Protein AF-A0A6G2VYV0-F1 (afdb_monomer_lite)

pLDDT: mean 80.61, std 11.87, range [50.06, 95.12]

Structure (mmCIF, N/CA/C/O backbone):
data_AF-A0A6G2VYV0-F1
#
_entry.id   AF-A0A6G2VYV0-F1
#
loop_
_atom_site.group_PDB
_atom_site.id
_atom_site.type_symbol
_atom_site.label_atom_id
_atom_site.label_alt_id
_atom_site.label_comp_id
_atom_site.label_asym_id
_atom_site.label_entity_id
_atom_site.label_seq_id
_atom_site.pdbx_PDB_ins_code
_atom_site.Cartn_x
_atom_site.Cartn_y
_atom_site.Cartn_z
_atom_site.occupancy
_atom_site.B_iso_or_equiv
_atom_site.auth_seq_id
_atom_site.auth_comp_id
_atom_site.auth_asym_id
_atom_site.auth_atom_id
_atom_site.pdbx_PDB_model_num
ATOM 1 N N . LEU A 1 1 ? 19.515 2.442 -2.728 1.00 50.06 1 LEU A N 1
ATOM 2 C CA . LEU A 1 1 ? 19.427 1.610 -1.506 1.00 50.06 1 LEU A CA 1
ATOM 3 C C . LEU A 1 1 ? 19.161 2.472 -0.271 1.00 50.06 1 LEU A C 1
ATOM 5 O O . LEU A 1 1 ? 17.992 2.624 0.031 1.00 50.06 1 LEU A O 1
ATOM 9 N N . ARG A 1 2 ? 20.131 3.206 0.302 1.00 51.06 2 ARG A N 1
ATOM 10 C CA . ARG A 1 2 ? 19.941 4.071 1.505 1.00 51.06 2 ARG A CA 1
ATOM 11 C C . ARG A 1 2 ? 18.862 5.174 1.474 1.00 51.06 2 ARG A C 1
ATOM 13 O O . ARG A 1 2 ? 18.655 5.836 2.489 1.00 51.06 2 ARG A O 1
ATOM 20 N N . ARG A 1 3 ? 18.292 5.481 0.308 1.00 52.38 3 ARG A N 1
ATOM 21 C CA . ARG A 1 3 ? 17.231 6.491 0.142 1.00 52.38 3 ARG A CA 1
ATOM 22 C C . ARG A 1 3 ? 15.862 5.810 0.108 1.00 52.38 3 ARG A C 1
ATOM 24 O O . ARG A 1 3 ? 15.050 6.111 0.955 1.00 52.38 3 ARG A O 1
ATOM 31 N N . ILE A 1 4 ? 15.728 4.756 -0.699 1.00 52.84 4 ILE A N 1
ATOM 32 C CA . ILE A 1 4 ? 14.566 3.847 -0.723 1.00 52.84 4 ILE A CA 1
ATOM 33 C C . ILE A 1 4 ? 14.280 3.242 0.661 1.00 52.84 4 ILE A C 1
ATOM 35 O O . ILE A 1 4 ? 13.137 3.186 1.085 1.00 52.84 4 ILE A O 1
ATOM 39 N N . GLU A 1 5 ? 15.315 2.826 1.394 1.00 56.50 5 GLU A N 1
ATOM 40 C CA . GLU A 1 5 ? 15.161 2.319 2.769 1.00 56.50 5 GLU A CA 1
ATOM 41 C C . GLU A 1 5 ? 14.650 3.387 3.746 1.00 56.50 5 GLU A C 1
ATOM 43 O O . GLU A 1 5 ? 13.988 3.059 4.725 1.00 56.50 5 GLU A O 1
ATOM 48 N N . ARG A 1 6 ? 14.975 4.659 3.493 1.00 64.12 6 ARG A N 1
ATOM 49 C CA . ARG A 1 6 ? 14.607 5.790 4.349 1.00 64.12 6 ARG A CA 1
ATOM 50 C C . ARG A 1 6 ? 13.188 6.254 4.049 1.00 64.12 6 ARG A C 1
ATOM 52 O O . ARG A 1 6 ? 12.391 6.334 4.967 1.00 64.12 6 ARG A O 1
ATOM 59 N N . ASP A 1 7 ? 12.871 6.411 2.767 1.00 60.34 7 ASP A N 1
ATOM 60 C CA . ASP A 1 7 ? 11.526 6.722 2.283 1.00 60.34 7 ASP A CA 1
ATOM 61 C C . ASP A 1 7 ? 10.532 5.631 2.750 1.00 60.34 7 ASP A C 1
ATOM 63 O O . ASP A 1 7 ? 9.445 5.935 3.232 1.00 60.34 7 ASP A O 1
ATOM 67 N N . LEU A 1 8 ? 10.950 4.355 2.753 1.00 62.38 8 LEU A N 1
ATOM 68 C CA . LEU A 1 8 ? 10.180 3.254 3.344 1.00 62.38 8 LEU A CA 1
ATOM 69 C C . LEU A 1 8 ? 9.976 3.399 4.850 1.00 62.38 8 LEU A C 1
ATOM 71 O O . LEU A 1 8 ? 8.878 3.171 5.353 1.00 62.38 8 LEU A O 1
ATOM 75 N N . HIS A 1 9 ? 11.049 3.679 5.584 1.00 69.19 9 HIS A N 1
ATOM 76 C CA . HIS A 1 9 ? 10.978 3.810 7.031 1.00 69.19 9 HIS A CA 1
ATOM 77 C C . HIS A 1 9 ? 10.030 4.950 7.424 1.00 69.19 9 HIS A C 1
ATOM 79 O O . HIS A 1 9 ? 9.197 4.774 8.312 1.00 69.19 9 HIS A O 1
ATOM 85 N N . ASP A 1 10 ? 10.103 6.071 6.711 1.00 72.81 10 ASP A N 1
ATOM 86 C CA . ASP A 1 10 ? 9.276 7.250 6.949 1.00 72.81 10 ASP A CA 1
ATOM 87 C C . ASP A 1 10 ? 7.808 6.988 6.557 1.00 72.81 10 ASP A C 1
ATOM 89 O O . ASP A 1 10 ? 6.898 7.272 7.340 1.00 72.81 10 ASP A O 1
ATOM 93 N N . GLY A 1 11 ? 7.558 6.331 5.417 1.00 71.12 11 GLY A N 1
ATOM 94 C CA . GLY A 1 11 ? 6.214 5.909 5.003 1.00 71.12 11 GLY A CA 1
ATOM 95 C C . GLY A 1 11 ? 5.582 4.878 5.949 1.00 71.12 11 GLY A C 1
ATOM 96 O O . GLY A 1 11 ? 4.394 4.961 6.273 1.00 71.12 11 GLY A O 1
ATOM 97 N N . ALA A 1 12 ? 6.374 3.933 6.464 1.00 69.88 12 ALA A N 1
ATOM 98 C CA . ALA A 1 12 ? 5.926 2.977 7.475 1.00 69.88 12 ALA A CA 1
ATOM 99 C C . ALA A 1 12 ? 5.594 3.674 8.805 1.00 69.88 12 ALA A C 1
ATOM 101 O O . ALA A 1 12 ? 4.586 3.347 9.432 1.00 69.88 12 ALA A O 1
ATOM 102 N N . GLN A 1 13 ? 6.399 4.657 9.224 1.00 75.00 13 GLN A N 1
ATOM 103 C CA . GLN A 1 13 ? 6.122 5.455 10.419 1.00 75.00 13 GLN A CA 1
ATOM 104 C C . GLN A 1 13 ? 4.826 6.257 10.286 1.00 75.00 13 GLN A C 1
ATOM 106 O O . GLN A 1 13 ? 3.996 6.197 11.193 1.00 75.00 13 GLN A O 1
ATOM 111 N N . ALA A 1 14 ? 4.613 6.951 9.164 1.00 77.12 14 ALA A N 1
ATOM 112 C CA . ALA A 1 14 ? 3.399 7.732 8.933 1.00 77.12 14 ALA A CA 1
ATOM 113 C C . ALA A 1 14 ? 2.129 6.864 9.015 1.00 77.12 14 ALA A C 1
ATOM 115 O O . ALA A 1 14 ? 1.172 7.228 9.701 1.00 77.12 14 ALA A O 1
ATOM 116 N N . ARG A 1 15 ? 2.140 5.670 8.405 1.00 72.38 15 ARG A N 1
ATOM 117 C CA . ARG A 1 15 ? 0.999 4.737 8.468 1.00 72.38 15 ARG A CA 1
ATOM 118 C C . ARG A 1 15 ? 0.761 4.168 9.861 1.00 72.38 15 ARG A C 1
ATOM 120 O O . ARG A 1 15 ? -0.384 4.056 10.281 1.00 72.38 15 ARG A O 1
ATOM 127 N N . LEU A 1 16 ? 1.820 3.827 10.599 1.00 77.94 16 LEU A N 1
ATOM 128 C CA . LEU A 1 16 ? 1.686 3.346 11.980 1.00 77.94 16 LEU A CA 1
ATOM 129 C C . LEU A 1 16 ? 1.101 4.418 12.908 1.00 77.94 16 LEU A C 1
ATOM 131 O O . LEU A 1 16 ? 0.346 4.085 13.821 1.00 77.94 16 LEU A O 1
ATOM 135 N N . VAL A 1 17 ? 1.425 5.691 12.669 1.00 84.12 17 VAL A N 1
ATOM 136 C CA . VAL A 1 17 ? 0.819 6.818 13.389 1.00 84.12 17 VAL A CA 1
ATOM 137 C C . VAL A 1 17 ? -0.670 6.937 13.057 1.00 84.12 17 VAL A C 1
ATOM 139 O O . VAL A 1 17 ? -1.468 7.018 13.988 1.00 84.12 17 VAL A O 1
ATOM 142 N N . GLY A 1 18 ? -1.050 6.879 11.775 1.00 84.38 18 GLY A N 1
ATOM 143 C CA . GLY A 1 18 ? -2.460 6.898 11.353 1.00 84.38 18 GLY A CA 1
ATOM 144 C C . GLY A 1 18 ? -3.275 5.778 12.001 1.00 84.38 18 GLY A C 1
ATOM 145 O O . GLY A 1 18 ? -4.254 6.037 12.695 1.00 84.38 18 GLY A O 1
ATOM 146 N N . LEU A 1 19 ? -2.767 4.547 11.933 1.00 84.38 19 LEU A N 1
ATOM 147 C CA . LEU A 1 19 ? -3.378 3.386 12.575 1.00 84.38 19 LEU A CA 1
ATOM 148 C C . LEU A 1 19 ? -3.572 3.565 14.091 1.00 84.38 19 LEU A C 1
ATOM 150 O O . LEU A 1 19 ? -4.596 3.175 14.653 1.00 84.38 19 LEU A O 1
ATOM 154 N N . ALA A 1 20 ? -2.575 4.125 14.781 1.00 84.94 20 ALA A N 1
ATOM 155 C CA . ALA A 1 20 ? -2.671 4.376 16.215 1.00 84.94 20 ALA A CA 1
ATOM 156 C C . ALA A 1 20 ? -3.774 5.399 16.542 1.00 84.94 20 ALA A C 1
ATOM 158 O O . ALA A 1 20 ? -4.436 5.269 17.575 1.00 84.94 20 ALA A O 1
ATOM 159 N N . MET A 1 21 ? -3.994 6.383 15.663 1.00 89.12 21 MET A N 1
ATOM 160 C CA . MET A 1 21 ? -5.085 7.350 15.785 1.00 89.12 21 MET A CA 1
ATOM 161 C C . MET A 1 21 ? -6.448 6.689 15.555 1.00 89.12 21 MET A C 1
ATOM 163 O O . MET A 1 21 ? -7.337 6.855 16.392 1.00 89.12 21 MET A O 1
ATOM 167 N N . ASP A 1 22 ? -6.596 5.881 14.502 1.00 86.69 22 ASP A N 1
ATOM 168 C CA . ASP A 1 22 ? -7.853 5.189 14.179 1.00 86.69 22 ASP A CA 1
ATOM 169 C C . ASP A 1 22 ? -8.280 4.218 15.284 1.00 86.69 22 ASP A C 1
ATOM 171 O O . ASP A 1 22 ? -9.441 4.195 15.703 1.00 86.69 22 ASP A O 1
ATOM 175 N N . LEU A 1 23 ? -7.324 3.474 15.848 1.00 89.06 23 LEU A N 1
ATOM 176 C CA . LEU A 1 23 ? -7.566 2.619 17.012 1.00 89.06 23 LEU A CA 1
ATOM 177 C C . LEU A 1 23 ? -7.922 3.429 18.270 1.00 89.06 23 LEU A C 1
ATOM 179 O O . LEU A 1 23 ? -8.714 2.966 19.095 1.00 89.06 23 LEU A O 1
ATOM 183 N N . GLY A 1 24 ? -7.364 4.633 18.424 1.00 90.12 24 GLY A N 1
ATOM 184 C CA . GLY A 1 24 ? -7.737 5.575 19.480 1.00 90.12 24 GLY A CA 1
ATOM 185 C C . GLY A 1 24 ? -9.203 6.000 19.377 1.00 90.12 24 GLY A C 1
ATOM 186 O O . GLY A 1 24 ? -9.952 5.858 20.344 1.00 90.12 24 GLY A O 1
ATOM 187 N N . LEU A 1 25 ? -9.634 6.416 18.184 1.00 89.44 25 LEU A N 1
ATOM 188 C CA . LEU A 1 25 ? -11.026 6.769 17.888 1.00 89.44 25 LEU A CA 1
ATOM 189 C C . LEU A 1 25 ? -11.983 5.584 18.085 1.00 89.44 25 LEU A C 1
ATOM 191 O O . LEU A 1 25 ? -13.052 5.736 18.678 1.00 89.44 25 LEU A O 1
ATOM 195 N N . ALA A 1 26 ? -11.597 4.385 17.641 1.00 91.94 26 ALA A N 1
ATOM 196 C CA . ALA A 1 26 ? -12.398 3.179 17.846 1.00 91.94 26 ALA A CA 1
ATOM 197 C C . ALA A 1 26 ? -12.590 2.871 19.343 1.00 91.94 26 ALA A C 1
ATOM 199 O O . ALA A 1 26 ? -13.680 2.489 19.778 1.00 91.94 26 ALA A O 1
ATOM 200 N N . LYS A 1 27 ? -11.549 3.085 20.160 1.00 90.38 27 LYS A N 1
ATOM 201 C CA . LYS A 1 27 ? -11.609 2.904 21.616 1.00 90.38 27 LYS A CA 1
ATOM 202 C C . LYS A 1 27 ? -12.555 3.899 22.291 1.00 90.38 27 LYS A C 1
ATOM 204 O O . LYS A 1 27 ? -13.246 3.512 23.233 1.00 90.38 27 LYS A O 1
ATOM 209 N N . GLU A 1 28 ? -12.595 5.147 21.829 1.00 93.12 28 GLU A N 1
ATOM 210 C CA . GLU A 1 28 ? -13.534 6.161 22.329 1.00 93.12 28 GLU A CA 1
ATOM 211 C C . GLU A 1 28 ? -14.984 5.794 21.993 1.00 93.12 28 GLU A C 1
ATOM 213 O O . GLU A 1 28 ? -15.845 5.804 22.875 1.00 93.12 28 GLU A O 1
ATOM 218 N N . LYS A 1 29 ? -15.241 5.355 20.754 1.00 91.38 29 LYS A N 1
ATOM 219 C CA . LYS A 1 29 ? -16.583 4.969 20.288 1.00 91.38 29 LYS A CA 1
ATOM 220 C C . LYS A 1 29 ? -17.121 3.672 20.882 1.00 91.38 29 LYS A C 1
ATOM 222 O O . LYS A 1 29 ? -18.324 3.442 20.822 1.00 91.38 29 LYS A O 1
ATOM 227 N N . LEU A 1 30 ? -16.277 2.847 21.501 1.00 92.38 30 LEU A N 1
ATOM 228 C CA . LEU A 1 30 ? -16.639 1.506 21.972 1.00 92.38 30 LEU A CA 1
ATOM 229 C C . LEU A 1 30 ? -17.873 1.469 22.896 1.00 92.38 30 LEU A C 1
ATOM 231 O O . LEU A 1 30 ? -18.573 0.462 22.943 1.00 92.38 30 LEU A O 1
ATOM 235 N N . ARG A 1 31 ? -18.128 2.541 23.660 1.00 90.50 31 ARG A N 1
ATOM 236 C CA . ARG A 1 31 ? -19.276 2.628 24.582 1.00 90.50 31 ARG A CA 1
ATOM 237 C C . ARG A 1 31 ? -20.533 3.228 23.957 1.00 90.50 31 ARG A C 1
ATOM 239 O O . ARG A 1 31 ? -21.622 2.945 24.444 1.00 90.50 31 ARG A O 1
ATOM 246 N N . GLU A 1 32 ? -20.375 4.065 22.940 1.00 93.81 32 GLU A N 1
ATOM 247 C CA . GLU A 1 32 ? -21.465 4.837 22.334 1.00 93.81 32 GLU A CA 1
ATOM 248 C C . GLU A 1 32 ? -22.011 4.142 21.087 1.00 93.81 32 GLU A C 1
ATOM 250 O O . GLU A 1 32 ? -23.222 4.029 20.922 1.00 93.81 32 GLU A O 1
ATOM 255 N N . ASP A 1 33 ? -21.114 3.620 20.249 1.00 94.31 33 ASP A N 1
ATOM 256 C CA . ASP A 1 33 ? -21.439 2.901 19.023 1.00 94.31 33 ASP A CA 1
ATOM 257 C C . ASP A 1 33 ? -20.465 1.722 18.816 1.00 94.31 33 ASP A C 1
ATOM 259 O O . ASP A 1 33 ? -19.443 1.836 18.124 1.00 94.31 33 ASP A O 1
ATOM 263 N N . PRO A 1 34 ? -20.768 0.560 19.425 1.00 92.56 34 PRO A N 1
ATOM 264 C CA . PRO A 1 34 ? -19.936 -0.633 19.309 1.00 92.56 34 PRO A CA 1
ATOM 265 C C . PRO A 1 34 ? -19.822 -1.171 17.876 1.00 92.56 34 PRO A C 1
ATOM 267 O O . PRO A 1 34 ? -18.819 -1.804 17.551 1.00 92.56 34 PRO A O 1
ATOM 270 N N . GLN A 1 35 ? -20.827 -0.945 17.019 1.00 94.25 35 GLN A N 1
ATOM 271 C CA . GLN A 1 35 ? -20.792 -1.402 15.627 1.00 94.25 35 GLN A CA 1
ATOM 272 C C . GLN A 1 35 ? -19.828 -0.554 14.802 1.00 94.25 35 GLN A C 1
ATOM 274 O O . GLN A 1 35 ? -18.982 -1.113 14.105 1.00 94.25 35 GLN A O 1
ATOM 279 N N . ALA A 1 36 ? -19.891 0.774 14.926 1.00 90.31 36 ALA A N 1
ATOM 280 C CA . ALA A 1 36 ? -18.920 1.649 14.278 1.00 90.31 36 ALA A CA 1
ATOM 281 C C . ALA A 1 36 ? -17.496 1.376 14.783 1.00 90.31 36 ALA A C 1
ATOM 283 O O . ALA A 1 36 ? -16.573 1.281 13.979 1.00 90.31 36 ALA A O 1
ATOM 284 N N . ALA A 1 37 ? -17.315 1.176 16.093 1.00 91.88 37 ALA A N 1
ATOM 285 C CA . ALA A 1 37 ? -16.015 0.813 16.655 1.00 91.88 37 ALA A CA 1
ATOM 286 C C . ALA A 1 37 ? -15.478 -0.511 16.077 1.00 91.88 37 ALA A C 1
ATOM 288 O O . ALA A 1 37 ? -14.299 -0.595 15.740 1.00 91.88 37 ALA A O 1
ATOM 289 N N . ALA A 1 38 ? -16.332 -1.528 15.915 1.00 90.25 38 ALA A N 1
ATOM 290 C CA . ALA A 1 38 ? -15.942 -2.799 15.304 1.00 90.25 38 ALA A CA 1
ATOM 291 C C . ALA A 1 38 ? -15.525 -2.636 13.833 1.00 90.25 38 ALA A C 1
ATOM 293 O O . ALA A 1 38 ? -14.510 -3.197 13.429 1.00 90.25 38 ALA A O 1
ATOM 294 N N . HIS A 1 39 ? -16.255 -1.831 13.053 1.00 90.00 39 HIS A N 1
ATOM 295 C CA . HIS A 1 39 ? -15.885 -1.524 11.669 1.00 90.00 39 HIS A CA 1
ATOM 296 C C . HIS A 1 39 ? -14.523 -0.828 11.570 1.00 90.00 39 HIS A C 1
ATOM 298 O O . HIS A 1 39 ? -13.683 -1.256 10.784 1.00 90.00 39 HIS A O 1
ATOM 304 N N . MET A 1 40 ? -14.271 0.174 12.415 1.00 88.50 40 MET A N 1
ATOM 305 C CA . MET A 1 40 ? -12.989 0.889 12.440 1.00 88.50 40 MET A CA 1
ATOM 306 C C . MET A 1 40 ? -11.818 -0.034 12.804 1.00 88.50 40 MET A C 1
ATOM 308 O O . MET A 1 40 ? -10.733 0.080 12.241 1.00 88.50 40 MET A O 1
ATOM 312 N N . VAL A 1 41 ? -12.028 -0.979 13.728 1.00 90.06 41 VAL A N 1
ATOM 313 C CA . VAL A 1 41 ? -11.012 -1.987 14.074 1.00 90.06 41 VAL A CA 1
ATOM 314 C C . VAL A 1 41 ? -10.743 -2.936 12.904 1.00 90.06 41 VAL A C 1
ATOM 316 O O . VAL A 1 41 ? -9.588 -3.292 12.674 1.00 90.06 41 VAL A O 1
ATOM 319 N N . GLU A 1 42 ? -11.775 -3.342 12.164 1.00 88.25 42 GLU A N 1
ATOM 320 C CA . GLU A 1 42 ? -11.626 -4.214 10.995 1.00 88.25 42 GLU A CA 1
ATOM 321 C C . GLU A 1 42 ? -10.851 -3.512 9.866 1.00 88.25 42 GLU A C 1
ATOM 323 O O . GLU A 1 42 ? -9.929 -4.096 9.292 1.00 88.25 42 GLU A O 1
ATOM 328 N N . GLU A 1 43 ? -11.160 -2.239 9.600 1.00 84.00 43 GLU A N 1
ATOM 329 C CA . GLU A 1 43 ? -10.435 -1.400 8.635 1.00 84.00 43 GLU A CA 1
ATOM 330 C C . GLU A 1 43 ? -8.962 -1.251 9.031 1.00 84.00 43 GLU A C 1
ATOM 332 O O . GLU A 1 43 ? -8.074 -1.625 8.261 1.00 84.00 43 GLU A O 1
ATOM 337 N N . ALA A 1 44 ? -8.700 -0.845 10.277 1.00 84.38 44 ALA A N 1
ATOM 338 C CA . ALA A 1 44 ? -7.357 -0.755 10.847 1.00 84.38 44 ALA A CA 1
ATOM 339 C C . ALA A 1 44 ? -6.579 -2.083 10.716 1.00 84.38 44 ALA A C 1
ATOM 341 O O . ALA A 1 44 ? -5.398 -2.111 10.357 1.00 84.38 44 ALA A O 1
ATOM 342 N N . HIS A 1 45 ? -7.234 -3.222 10.958 1.00 80.62 45 HIS A N 1
ATOM 343 C CA . HIS A 1 45 ? -6.615 -4.539 10.808 1.00 80.62 45 HIS A CA 1
ATOM 344 C C . HIS A 1 45 ? -6.270 -4.867 9.343 1.00 80.62 45 HIS A C 1
ATOM 346 O O . HIS A 1 45 ? -5.220 -5.461 9.062 1.00 80.62 45 HIS A O 1
ATOM 352 N N . GLY A 1 46 ? -7.133 -4.483 8.399 1.00 79.62 46 GLY A N 1
ATOM 353 C CA . GLY A 1 46 ? -6.891 -4.611 6.961 1.00 79.62 46 GLY A CA 1
ATOM 354 C C . GLY A 1 46 ? -5.702 -3.772 6.485 1.00 79.62 46 GLY A C 1
ATOM 355 O O . GLY A 1 46 ? -4.842 -4.266 5.742 1.00 79.62 46 GLY A O 1
ATOM 356 N N . GLU A 1 47 ? -5.593 -2.538 6.969 1.00 76.62 47 GLU A N 1
ATOM 357 C CA . GLU A 1 47 ? -4.477 -1.645 6.652 1.00 76.62 47 GLU A CA 1
ATOM 358 C C . GLU A 1 47 ? -3.140 -2.172 7.185 1.00 76.62 47 GLU A C 1
ATOM 360 O O . GLU A 1 47 ? -2.150 -2.199 6.448 1.00 76.62 47 GLU A O 1
ATOM 365 N N . VAL A 1 48 ? -3.114 -2.709 8.412 1.00 80.94 48 VAL A N 1
ATOM 366 C CA . VAL A 1 48 ? -1.922 -3.361 8.990 1.00 80.94 48 VAL A CA 1
ATOM 367 C C . VAL A 1 48 ? -1.436 -4.516 8.129 1.00 80.94 48 VAL A C 1
ATOM 369 O O . VAL A 1 48 ? -0.236 -4.636 7.867 1.00 80.94 48 VAL A O 1
ATOM 372 N N . LYS A 1 49 ? -2.347 -5.389 7.683 1.00 76.56 49 LYS A N 1
ATOM 373 C CA . LYS A 1 49 ? -1.984 -6.519 6.815 1.00 76.56 49 LYS A CA 1
ATOM 374 C C . LYS A 1 49 ? -1.349 -6.042 5.516 1.00 76.56 49 LYS A C 1
ATOM 376 O O . LYS A 1 49 ? -0.345 -6.615 5.093 1.00 76.56 49 LYS A O 1
ATOM 381 N N . THR A 1 50 ? -1.911 -4.996 4.921 1.00 74.19 50 THR A N 1
ATOM 382 C CA . THR A 1 50 ? -1.409 -4.410 3.676 1.00 74.19 50 THR A CA 1
ATOM 383 C C . THR A 1 50 ? -0.021 -3.805 3.878 1.00 74.19 50 THR A C 1
ATOM 385 O O . THR A 1 50 ? 0.912 -4.162 3.162 1.00 74.19 50 THR A O 1
ATOM 388 N N . ALA A 1 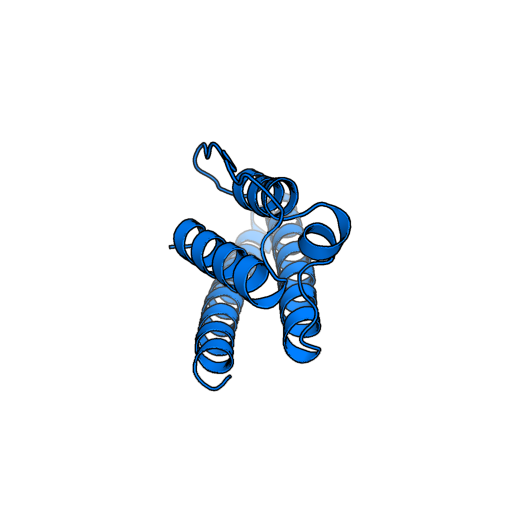51 ? 0.164 -2.989 4.918 1.00 71.88 51 ALA A N 1
ATOM 389 C CA . ALA A 1 51 ? 1.453 -2.378 5.235 1.00 71.88 51 ALA A CA 1
ATOM 390 C C . ALA A 1 51 ? 2.544 -3.421 5.550 1.00 71.88 51 ALA A C 1
ATOM 392 O O . ALA A 1 51 ? 3.680 -3.302 5.092 1.00 71.88 51 ALA A O 1
ATOM 393 N N . LEU A 1 52 ? 2.210 -4.487 6.288 1.00 72.88 52 LEU A N 1
ATOM 394 C CA . LEU A 1 52 ? 3.141 -5.588 6.565 1.00 72.88 52 LEU A CA 1
ATOM 395 C C . LEU A 1 52 ? 3.531 -6.362 5.304 1.00 72.88 52 LEU A C 1
ATOM 397 O O . LEU A 1 52 ? 4.653 -6.864 5.221 1.00 72.88 52 LEU A O 1
ATOM 401 N N . GLN A 1 53 ? 2.613 -6.498 4.348 1.00 70.75 53 GLN A N 1
ATOM 402 C CA . GLN A 1 53 ? 2.896 -7.145 3.074 1.00 70.75 53 GLN A CA 1
ATOM 403 C C . GLN A 1 53 ? 3.857 -6.291 2.237 1.00 70.75 53 GLN A C 1
ATOM 405 O O . GLN A 1 53 ? 4.887 -6.800 1.803 1.00 70.75 53 GLN A O 1
ATOM 410 N N . GLU A 1 54 ? 3.600 -4.988 2.125 1.00 70.06 54 GLU A N 1
ATOM 411 C CA . GLU A 1 54 ? 4.475 -4.039 1.422 1.00 70.06 54 GLU A CA 1
ATOM 412 C C . GLU A 1 54 ? 5.884 -3.989 2.040 1.00 70.06 54 GLU A C 1
ATOM 414 O O . GLU A 1 54 ? 6.885 -4.061 1.325 1.00 70.06 54 GLU A O 1
ATOM 419 N N . LEU A 1 55 ? 5.979 -3.964 3.375 1.00 70.50 55 LEU A N 1
ATOM 420 C CA . LEU A 1 55 ? 7.258 -3.996 4.087 1.00 70.50 55 LEU A CA 1
ATOM 421 C C . LEU A 1 55 ? 8.028 -5.301 3.831 1.00 70.50 55 LEU A C 1
ATOM 423 O O . LEU A 1 55 ? 9.249 -5.285 3.677 1.00 70.50 55 LEU A O 1
ATOM 427 N N . ARG A 1 56 ? 7.330 -6.444 3.775 1.00 68.38 56 ARG A N 1
ATOM 428 C CA . ARG A 1 56 ? 7.938 -7.753 3.480 1.00 68.38 56 ARG A CA 1
ATOM 429 C C . ARG A 1 56 ? 8.424 -7.860 2.045 1.00 68.38 56 ARG A C 1
ATOM 431 O O . ARG A 1 56 ? 9.484 -8.445 1.824 1.00 68.38 56 ARG A O 1
ATOM 438 N N . ASP A 1 57 ? 7.656 -7.347 1.097 1.00 65.31 57 ASP A N 1
ATOM 439 C CA . ASP A 1 57 ? 8.019 -7.375 -0.316 1.00 65.31 57 ASP A CA 1
ATOM 440 C C . ASP A 1 57 ? 9.257 -6.508 -0.542 1.00 65.31 57 ASP A C 1
ATOM 442 O O . ASP A 1 57 ? 10.252 -6.970 -1.105 1.00 65.31 57 ASP A O 1
ATOM 446 N N . LEU A 1 58 ? 9.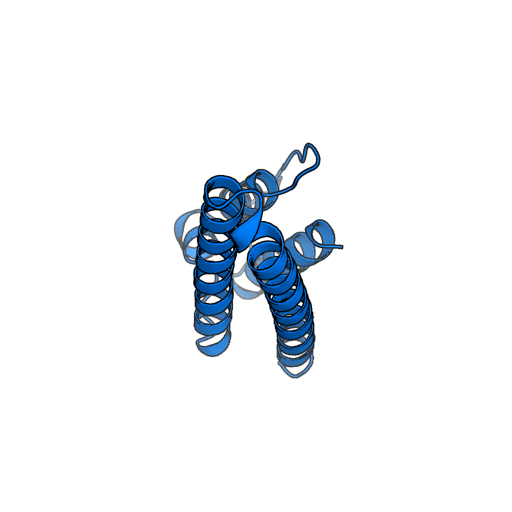289 -5.325 0.069 1.00 61.50 58 LEU A N 1
ATOM 447 C CA . LEU A 1 58 ? 10.437 -4.436 -0.010 1.00 61.50 58 LEU A CA 1
ATOM 448 C C . LEU A 1 58 ? 11.680 -4.964 0.723 1.00 61.50 58 LEU A C 1
ATOM 450 O O . LEU A 1 58 ? 12.777 -4.909 0.170 1.00 61.50 58 LEU A O 1
ATOM 454 N N . ALA A 1 59 ? 11.534 -5.552 1.916 1.00 59.94 59 ALA A N 1
ATOM 455 C CA . ALA A 1 59 ? 12.649 -6.171 2.644 1.00 59.94 59 ALA A CA 1
ATOM 456 C C . ALA A 1 59 ? 13.288 -7.344 1.879 1.00 59.94 59 ALA A C 1
ATOM 458 O O . ALA A 1 59 ? 14.460 -7.659 2.087 1.00 59.94 59 ALA A O 1
ATOM 459 N N . ARG A 1 60 ? 12.532 -7.993 0.985 1.00 55.69 60 ARG A N 1
ATOM 460 C CA . ARG A 1 60 ? 13.031 -9.056 0.101 1.00 55.69 60 ARG A CA 1
ATOM 461 C C . ARG A 1 60 ? 13.487 -8.542 -1.268 1.00 55.69 60 ARG A C 1
ATOM 463 O O . ARG A 1 60 ? 13.947 -9.343 -2.077 1.00 55.69 60 ARG A O 1
ATOM 470 N N . GLY A 1 61 ? 13.357 -7.242 -1.540 1.00 56.25 61 GLY A N 1
ATOM 471 C CA . GLY A 1 61 ? 13.611 -6.657 -2.858 1.00 56.25 61 GLY A CA 1
ATOM 472 C C . GLY A 1 61 ? 12.636 -7.134 -3.941 1.00 56.25 61 GLY A C 1
ATOM 473 O O . GLY A 1 61 ? 12.963 -7.063 -5.124 1.00 56.25 61 GLY A O 1
ATOM 474 N N . ILE A 1 62 ? 11.472 -7.660 -3.551 1.00 53.59 62 ILE A N 1
ATOM 475 C CA . ILE A 1 62 ? 10.453 -8.195 -4.452 1.00 53.59 62 ILE A CA 1
ATOM 476 C C . ILE A 1 62 ? 9.543 -7.037 -4.869 1.00 53.59 62 ILE A C 1
ATOM 478 O O . ILE A 1 62 ? 8.885 -6.414 -4.038 1.00 53.59 62 ILE A O 1
ATOM 482 N N . HIS A 1 63 ? 9.517 -6.745 -6.170 1.00 59.31 63 HIS A N 1
ATOM 483 C CA . HIS A 1 63 ? 8.497 -5.885 -6.775 1.00 59.31 63 HIS A CA 1
ATOM 484 C C . HIS A 1 63 ? 7.096 -6.388 -6.434 1.00 59.31 63 HIS A C 1
ATOM 486 O O . HIS A 1 63 ? 6.916 -7.605 -6.375 1.00 59.31 63 HIS A O 1
ATOM 492 N N . PRO A 1 64 ? 6.088 -5.504 -6.288 1.00 67.06 64 PRO A N 1
ATOM 493 C CA . PRO A 1 64 ? 4.710 -5.938 -6.070 1.00 67.06 64 PRO A CA 1
ATOM 494 C C . PRO A 1 64 ? 4.349 -7.047 -7.066 1.00 67.06 64 PRO A C 1
ATOM 496 O O . PRO A 1 64 ? 4.617 -6.900 -8.259 1.00 67.06 64 PRO A O 1
ATOM 499 N N . ALA A 1 65 ? 3.755 -8.155 -6.612 1.00 69.00 65 ALA A N 1
ATOM 500 C CA . ALA A 1 65 ? 3.477 -9.302 -7.488 1.00 69.00 65 ALA A CA 1
ATOM 501 C C . ALA A 1 65 ? 2.670 -8.891 -8.734 1.00 69.00 65 ALA A C 1
ATOM 503 O O . ALA A 1 65 ? 2.973 -9.313 -9.843 1.00 69.00 65 ALA A O 1
ATOM 504 N N . VAL A 1 66 ? 1.728 -7.954 -8.576 1.00 75.00 66 VAL A N 1
ATOM 505 C CA . VAL A 1 66 ? 0.972 -7.367 -9.693 1.00 75.00 66 VAL A CA 1
ATOM 506 C C . VAL A 1 66 ? 1.855 -6.610 -10.692 1.00 75.00 66 VAL A C 1
ATOM 508 O O . VAL A 1 66 ? 1.614 -6.706 -11.892 1.00 75.00 66 VAL A O 1
ATOM 511 N N . LEU A 1 67 ? 2.901 -5.914 -10.233 1.00 81.25 67 LEU A N 1
ATOM 512 C CA . LEU A 1 67 ? 3.869 -5.253 -11.107 1.00 81.25 67 LEU A CA 1
ATOM 513 C C . LEU A 1 67 ? 4.643 -6.304 -11.898 1.00 81.25 67 LEU A C 1
ATOM 515 O O . LEU A 1 67 ? 4.758 -6.194 -13.110 1.00 81.25 67 LEU A O 1
ATOM 519 N N . THR A 1 68 ? 5.102 -7.369 -11.242 1.00 77.38 68 THR A N 1
ATOM 520 C CA . THR A 1 68 ? 5.819 -8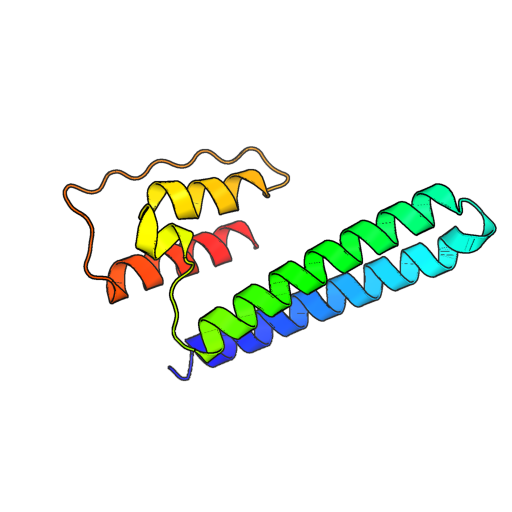.474 -11.896 1.00 77.38 68 THR A CA 1
ATOM 5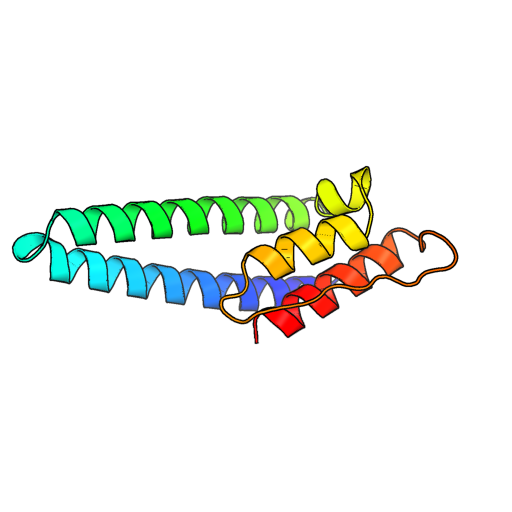21 C C . THR A 1 68 ? 4.947 -9.186 -12.935 1.00 77.38 68 THR A C 1
ATOM 523 O O . THR A 1 68 ? 5.340 -9.295 -14.099 1.00 77.38 68 THR A O 1
ATOM 526 N N . ASP A 1 69 ? 3.738 -9.583 -12.548 1.00 79.75 69 ASP A N 1
ATOM 527 C CA . ASP A 1 69 ? 2.870 -10.461 -13.335 1.00 79.75 69 ASP A CA 1
ATOM 528 C C . ASP A 1 69 ? 2.082 -9.719 -14.417 1.00 79.75 69 ASP A C 1
ATOM 530 O O . ASP A 1 69 ? 1.792 -10.280 -15.473 1.00 79.75 69 ASP A O 1
ATOM 534 N N . ARG A 1 70 ? 1.695 -8.465 -14.152 1.00 83.69 70 ARG A N 1
ATOM 535 C CA . ARG A 1 70 ? 0.751 -7.704 -14.988 1.00 83.69 70 ARG A CA 1
ATOM 536 C C . ARG A 1 70 ? 1.264 -6.331 -15.422 1.00 83.69 70 ARG A C 1
ATOM 538 O O . ARG A 1 70 ? 0.598 -5.665 -16.208 1.00 83.69 70 ARG A O 1
ATOM 545 N N . GLY A 1 71 ? 2.456 -5.942 -14.976 1.00 89.75 71 GLY A N 1
ATOM 546 C CA . GLY A 1 71 ? 3.118 -4.712 -15.392 1.00 89.75 71 GLY A CA 1
ATOM 547 C C . GLY A 1 71 ? 2.562 -3.450 -14.736 1.00 89.75 71 GLY A C 1
ATOM 548 O O . GLY A 1 71 ? 1.671 -3.483 -13.882 1.00 89.75 71 GLY A O 1
ATOM 549 N N . LEU A 1 72 ? 3.141 -2.320 -15.140 1.00 92.31 72 LEU A N 1
ATOM 550 C CA . LEU A 1 72 ? 2.914 -1.011 -14.528 1.00 92.31 72 LEU A CA 1
ATOM 551 C C . LEU A 1 72 ? 1.445 -0.557 -14.539 1.00 92.31 72 LEU A C 1
ATOM 553 O O . LEU A 1 72 ? 0.973 -0.041 -13.532 1.00 92.31 72 LEU A O 1
ATOM 557 N N . ASP A 1 73 ? 0.709 -0.793 -15.627 1.00 93.88 73 ASP A N 1
ATOM 558 C CA . ASP A 1 73 ? -0.692 -0.363 -15.768 1.00 93.88 73 ASP A CA 1
ATOM 559 C C . ASP A 1 73 ? -1.616 -0.989 -14.714 1.00 93.88 73 ASP A 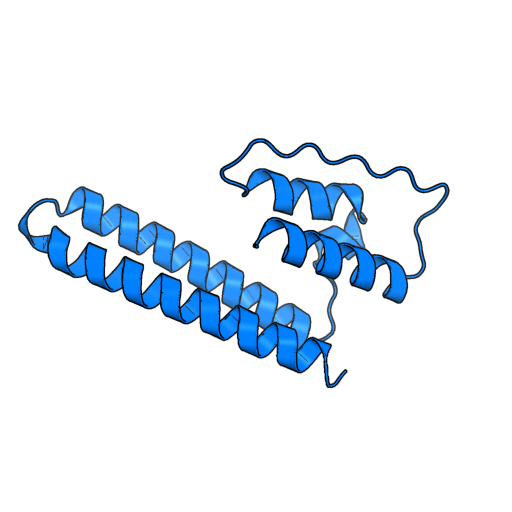C 1
ATOM 561 O O . ASP A 1 73 ? -2.301 -0.286 -13.965 1.00 93.88 73 ASP A O 1
ATOM 565 N N . ALA A 1 74 ? -1.559 -2.315 -14.575 1.00 89.44 74 ALA A N 1
ATOM 566 C CA . ALA A 1 74 ? -2.353 -3.037 -13.590 1.00 89.44 74 ALA A CA 1
ATOM 567 C C . ALA A 1 74 ? -1.949 -2.672 -12.154 1.00 89.44 74 ALA A C 1
ATOM 569 O O . ALA A 1 74 ? -2.805 -2.551 -11.275 1.00 89.44 74 ALA A O 1
ATOM 570 N N . ALA A 1 75 ? -0.648 -2.487 -11.916 1.00 88.69 75 ALA A N 1
ATOM 571 C CA . ALA A 1 75 ? -0.132 -2.125 -10.605 1.00 88.69 75 ALA A CA 1
ATOM 572 C C . ALA A 1 75 ? -0.590 -0.722 -10.177 1.00 88.69 75 ALA A C 1
ATOM 574 O O . ALA A 1 75 ? -1.091 -0.558 -9.066 1.00 88.69 75 ALA A O 1
ATOM 575 N N . L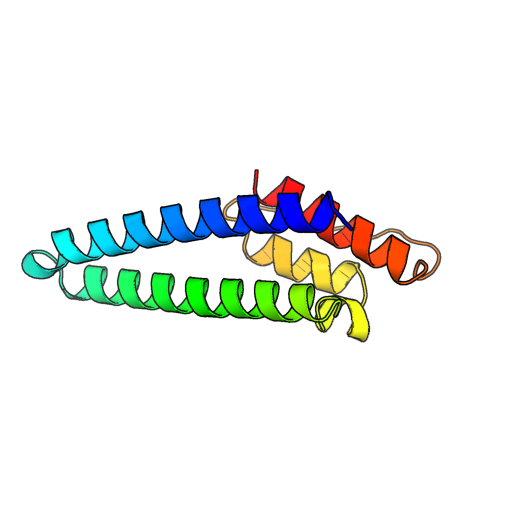EU A 1 76 ? -0.482 0.274 -11.061 1.00 91.44 76 LEU A N 1
ATOM 576 C CA . LEU A 1 76 ? -0.919 1.644 -10.788 1.00 91.44 76 LEU A CA 1
ATOM 577 C C . LEU A 1 76 ? -2.443 1.757 -10.697 1.00 91.44 76 LEU A C 1
ATOM 579 O O . LEU A 1 76 ? -2.946 2.466 -9.829 1.00 91.44 76 LEU A O 1
ATOM 583 N N . SER A 1 77 ? -3.187 1.008 -11.513 1.00 90.69 77 SER A N 1
ATOM 584 C CA . SER A 1 77 ? -4.652 0.946 -11.424 1.00 90.69 77 SER A CA 1
ATOM 585 C C . SER A 1 77 ? -5.126 0.438 -10.060 1.00 90.69 77 SER A C 1
ATOM 587 O O . SER A 1 77 ? -6.077 0.975 -9.494 1.00 90.69 77 SER A O 1
ATOM 589 N N . ALA A 1 78 ? -4.436 -0.557 -9.493 1.00 83.75 78 ALA A N 1
ATOM 590 C CA . ALA A 1 78 ? -4.742 -1.064 -8.158 1.00 83.75 78 ALA A CA 1
ATOM 591 C C . ALA A 1 78 ? -4.451 -0.040 -7.048 1.00 83.75 78 ALA A C 1
ATOM 593 O O . ALA A 1 78 ? -5.132 -0.040 -6.023 1.00 83.75 78 ALA A O 1
ATOM 594 N N . VAL A 1 79 ? -3.437 0.816 -7.218 1.00 83.50 79 VAL A N 1
ATOM 595 C CA . VAL A 1 79 ? -3.164 1.933 -6.297 1.00 83.50 79 VAL A CA 1
ATOM 596 C C . VAL A 1 79 ? -4.267 2.985 -6.418 1.00 83.50 79 VAL A C 1
ATOM 598 O O . VAL A 1 79 ? -4.883 3.337 -5.416 1.00 83.50 79 VAL A O 1
ATOM 601 N N . ALA A 1 80 ? -4.584 3.407 -7.643 1.00 88.31 80 ALA A N 1
ATOM 602 C CA . ALA A 1 80 ? -5.613 4.402 -7.931 1.00 88.31 80 ALA A CA 1
ATOM 603 C C . ALA A 1 80 ? -7.004 4.010 -7.408 1.00 88.31 80 ALA A C 1
ATOM 605 O O . ALA A 1 80 ? -7.732 4.866 -6.915 1.00 88.31 80 ALA A O 1
ATOM 606 N N . SER A 1 81 ? -7.369 2.722 -7.446 1.00 84.81 81 SER A N 1
ATOM 607 C CA . SER A 1 81 ? -8.665 2.253 -6.931 1.00 84.81 81 SER A CA 1
ATOM 608 C C . SER A 1 81 ? -8.832 2.413 -5.417 1.00 84.81 81 SER A C 1
ATOM 610 O O . SER A 1 81 ? -9.940 2.248 -4.914 1.00 84.81 81 SER A O 1
ATOM 612 N N . ARG A 1 82 ? -7.741 2.666 -4.683 1.00 80.44 82 ARG A N 1
ATOM 613 C CA . ARG A 1 82 ? -7.755 2.906 -3.233 1.00 80.44 82 ARG A CA 1
ATOM 614 C C . ARG A 1 82 ? -7.734 4.396 -2.879 1.00 80.44 82 ARG A C 1
ATOM 616 O O . ARG A 1 82 ? -7.861 4.729 -1.706 1.00 80.44 82 ARG A O 1
ATOM 623 N N . CYS A 1 83 ? -7.568 5.286 -3.857 1.00 82.56 83 CYS A N 1
ATOM 624 C CA . CYS A 1 83 ? -7.605 6.726 -3.625 1.00 82.56 83 CYS A CA 1
ATOM 625 C C . CYS A 1 83 ? -9.038 7.182 -3.315 1.00 82.56 83 CYS A C 1
ATOM 627 O O . CYS A 1 83 ? -10.000 6.749 -3.947 1.00 82.56 83 CYS A O 1
ATOM 629 N N . THR A 1 84 ? -9.179 8.095 -2.355 1.00 83.81 84 THR A N 1
ATOM 630 C CA . THR A 1 84 ? -10.475 8.688 -1.975 1.00 83.81 84 THR A CA 1
ATOM 631 C C . THR A 1 84 ? -10.986 9.691 -3.009 1.00 83.81 84 THR A C 1
ATOM 633 O O . THR A 1 84 ? -12.187 9.943 -3.098 1.00 83.81 84 THR A O 1
ATOM 636 N N . VAL A 1 85 ? -10.079 10.251 -3.811 1.00 88.38 85 VAL A N 1
ATOM 637 C CA . VAL A 1 85 ? -10.391 11.115 -4.950 1.00 88.38 85 VAL A CA 1
ATOM 638 C C . VAL A 1 85 ? -10.398 10.311 -6.253 1.00 88.38 85 VAL A C 1
ATOM 640 O O . VAL A 1 85 ? -9.634 9.353 -6.378 1.00 88.38 85 VAL A O 1
ATOM 643 N N . PRO A 1 86 ? -11.217 10.685 -7.254 1.00 92.00 86 PRO A N 1
ATOM 644 C CA . PRO A 1 86 ? -11.201 10.017 -8.551 1.00 92.00 86 PRO A CA 1
ATOM 645 C C . PRO A 1 86 ? -9.829 10.133 -9.231 1.00 92.00 86 PRO A C 1
ATOM 647 O O . PRO A 1 86 ? -9.401 11.229 -9.591 1.00 92.00 86 PRO A O 1
ATOM 650 N N . VAL A 1 87 ? -9.166 8.996 -9.452 1.00 94.25 87 VAL A N 1
ATOM 651 C CA . VAL A 1 87 ? -7.877 8.911 -10.153 1.00 94.25 87 VAL A CA 1
ATOM 652 C C . VAL A 1 87 ? -8.054 8.127 -11.449 1.00 94.25 87 VAL A C 1
ATOM 654 O O . VAL A 1 87 ? -8.624 7.037 -11.464 1.00 94.25 87 VAL A O 1
ATOM 657 N N . ARG A 1 88 ? -7.551 8.685 -12.555 1.00 94.75 88 ARG A N 1
ATOM 658 C CA . ARG A 1 88 ? -7.453 8.000 -13.848 1.00 94.75 88 ARG A CA 1
ATOM 659 C C . ARG A 1 88 ? -5.998 7.613 -14.087 1.00 94.75 88 ARG A C 1
ATOM 661 O O . ARG A 1 88 ? -5.121 8.464 -13.981 1.00 94.75 88 ARG A O 1
ATOM 668 N N . VAL A 1 89 ? -5.772 6.350 -14.431 1.00 95.00 89 VAL A N 1
ATOM 669 C CA . VAL A 1 89 ? -4.455 5.819 -14.800 1.00 95.00 89 VAL A CA 1
ATOM 670 C C . VAL A 1 89 ? -4.407 5.637 -16.309 1.00 95.00 89 VAL A C 1
ATOM 672 O O . VAL A 1 89 ? -5.351 5.124 -16.906 1.00 95.00 89 VAL A O 1
ATOM 675 N N . GLU A 1 90 ? -3.310 6.080 -16.910 1.00 95.12 90 GLU A N 1
ATOM 676 C CA . GLU A 1 90 ? -2.987 5.858 -18.313 1.00 95.12 90 GLU A CA 1
ATOM 677 C C . GLU A 1 90 ? -1.496 5.533 -18.400 1.00 95.12 90 GLU A C 1
ATOM 679 O O . GLU A 1 90 ? -0.656 6.306 -17.933 1.00 95.12 90 GLU A O 1
ATOM 684 N N . VAL A 1 91 ? -1.171 4.365 -18.952 1.00 94.44 91 VAL A N 1
ATOM 685 C CA . VAL A 1 91 ? 0.210 3.930 -19.167 1.00 94.44 91 VAL A CA 1
ATOM 686 C C . VAL A 1 91 ? 0.450 3.783 -20.661 1.00 94.44 91 VAL A C 1
ATOM 688 O O . VAL A 1 91 ? 0.077 2.783 -21.269 1.00 94.44 91 VAL A O 1
ATOM 691 N N . ASP A 1 92 ? 1.108 4.783 -21.241 1.00 95.06 92 ASP A N 1
ATOM 692 C CA . ASP A 1 92 ? 1.540 4.775 -22.637 1.00 95.06 92 ASP A CA 1
ATOM 693 C C . ASP A 1 92 ? 3.048 4.504 -22.709 1.00 95.06 92 ASP A C 1
ATOM 695 O O . ASP A 1 92 ? 3.883 5.400 -22.562 1.00 95.06 92 ASP A O 1
ATOM 699 N N . LEU A 1 93 ? 3.406 3.225 -22.849 1.00 92.25 93 LEU A N 1
ATOM 700 C CA . LEU A 1 93 ? 4.789 2.773 -22.970 1.00 92.25 93 LEU A CA 1
ATOM 701 C C . LEU A 1 93 ? 4.924 1.861 -24.198 1.00 92.25 93 LEU A C 1
ATOM 703 O O . LEU A 1 93 ? 4.213 0.859 -24.289 1.00 92.25 93 LEU A O 1
ATOM 707 N N . PRO A 1 94 ? 5.875 2.129 -25.114 1.00 92.00 94 PRO A N 1
ATOM 708 C CA . PRO A 1 94 ? 6.020 1.355 -26.351 1.00 92.00 94 PRO A CA 1
ATOM 709 C C . PRO A 1 94 ? 6.458 -0.096 -26.104 1.00 92.00 94 PRO A C 1
ATOM 711 O O . PRO A 1 94 ? 6.247 -0.968 -26.943 1.00 92.00 94 PRO A O 1
ATOM 714 N N . ALA A 1 95 ? 7.089 -0.357 -24.959 1.00 93.75 95 ALA A N 1
ATOM 715 C CA . ALA A 1 95 ? 7.423 -1.682 -24.466 1.00 93.75 95 ALA A CA 1
ATOM 716 C C . ALA A 1 95 ? 7.583 -1.635 -22.944 1.00 93.75 95 ALA A C 1
ATOM 718 O O . ALA A 1 95 ? 7.802 -0.572 -22.356 1.00 93.75 95 ALA A O 1
ATOM 719 N N . ARG A 1 96 ? 7.527 -2.807 -22.307 1.00 91.94 96 ARG A N 1
ATOM 720 C CA . ARG A 1 96 ? 7.745 -2.922 -20.866 1.00 91.94 96 ARG A CA 1
ATOM 721 C C . ARG A 1 96 ? 9.185 -2.503 -20.513 1.00 91.94 96 ARG A C 1
ATOM 723 O O . ARG A 1 96 ? 10.125 -3.065 -21.081 1.00 91.94 96 ARG A O 1
ATOM 730 N N . PRO A 1 97 ? 9.380 -1.529 -19.605 1.00 89.88 97 PRO A N 1
ATOM 731 C CA . PRO A 1 97 ? 10.711 -1.068 -19.237 1.00 89.88 97 PRO A CA 1
ATOM 732 C C . PRO A 1 97 ? 11.472 -2.140 -18.449 1.00 89.88 97 PRO A C 1
ATOM 734 O O . PRO A 1 97 ? 10.896 -3.105 -17.948 1.00 89.88 97 PRO A O 1
ATOM 737 N N . ALA A 1 98 ? 12.789 -1.960 -18.317 1.00 87.81 98 ALA A N 1
ATOM 738 C CA . ALA A 1 98 ? 13.601 -2.847 -17.489 1.00 87.81 98 ALA A CA 1
ATOM 739 C C . ALA A 1 98 ? 13.050 -2.889 -16.048 1.00 87.81 98 ALA A C 1
ATOM 741 O O . ALA A 1 98 ? 12.646 -1.838 -15.542 1.00 87.81 98 ALA A O 1
ATOM 742 N N . PRO A 1 99 ? 13.101 -4.038 -15.345 1.00 79.50 99 PRO A N 1
ATOM 743 C CA . PRO A 1 99 ? 12.466 -4.189 -14.033 1.00 79.50 99 PRO A CA 1
ATOM 744 C C . PRO A 1 99 ? 12.851 -3.099 -13.028 1.00 79.50 99 PRO A C 1
ATOM 746 O O . PRO A 1 99 ? 12.003 -2.593 -12.302 1.00 79.50 99 PRO A O 1
ATOM 749 N N . ALA A 1 100 ? 14.116 -2.675 -13.009 1.00 76.00 100 ALA A N 1
ATOM 750 C CA . ALA A 1 100 ? 14.563 -1.594 -12.132 1.00 76.00 100 ALA A CA 1
ATOM 751 C C . ALA A 1 100 ? 13.848 -0.258 -12.420 1.00 76.00 100 ALA A C 1
ATOM 753 O O . ALA A 1 100 ? 13.456 0.441 -11.491 1.00 76.00 100 ALA A O 1
ATOM 754 N N . ILE A 1 101 ? 13.650 0.077 -13.696 1.00 84.94 101 ILE A N 1
ATOM 755 C CA . ILE A 1 101 ? 12.978 1.307 -14.137 1.00 84.94 101 ILE A CA 1
ATOM 756 C C . ILE A 1 101 ? 11.476 1.215 -13.859 1.00 84.94 101 ILE A C 1
ATOM 758 O O . ILE A 1 101 ? 10.894 2.161 -13.336 1.00 84.94 101 ILE A O 1
ATOM 762 N N . GLU A 1 102 ? 10.869 0.063 -14.154 1.00 87.81 102 GLU A N 1
ATOM 763 C CA . GLU A 1 102 ? 9.450 -0.198 -13.891 1.00 87.81 102 GLU A CA 1
ATOM 764 C C . GLU A 1 102 ? 9.116 -0.037 -12.401 1.00 87.81 102 GLU A C 1
ATOM 766 O O . GLU A 1 102 ? 8.142 0.616 -12.035 1.00 87.81 102 GLU A O 1
ATOM 771 N N . GLY A 1 103 ? 9.990 -0.558 -11.540 1.00 81.88 103 GLY A N 1
ATOM 772 C CA . GLY A 1 103 ? 9.911 -0.385 -10.097 1.00 81.88 103 GLY A CA 1
ATOM 773 C C . GLY A 1 103 ? 9.969 1.063 -9.646 1.00 81.88 103 GLY A C 1
ATOM 774 O O . GLY A 1 103 ? 9.117 1.511 -8.887 1.00 81.88 103 GLY A O 1
ATOM 775 N N . ILE A 1 104 ? 10.979 1.801 -10.114 1.00 80.62 104 ILE A N 1
ATOM 776 C CA . ILE A 1 104 ? 11.153 3.215 -9.758 1.00 80.62 104 ILE A CA 1
ATOM 777 C C . ILE A 1 104 ? 9.917 4.022 -10.161 1.00 80.62 104 ILE A C 1
ATOM 779 O O . ILE A 1 104 ? 9.443 4.831 -9.365 1.00 80.62 104 ILE A O 1
ATOM 783 N N . ALA A 1 105 ? 9.376 3.782 -11.359 1.00 89.44 105 ALA A N 1
ATOM 784 C CA . ALA A 1 105 ? 8.159 4.436 -11.824 1.00 89.44 105 ALA A CA 1
ATOM 785 C C . ALA A 1 105 ? 6.963 4.109 -10.916 1.00 89.44 105 ALA A C 1
ATOM 787 O O . ALA A 1 105 ? 6.293 5.026 -10.443 1.00 89.44 105 ALA A O 1
ATOM 788 N N . TYR A 1 106 ? 6.746 2.826 -10.606 1.00 87.00 106 TYR A N 1
ATOM 789 C CA . TYR A 1 106 ? 5.676 2.388 -9.709 1.00 87.00 106 TYR A CA 1
ATOM 790 C C . TYR A 1 106 ? 5.755 3.060 -8.333 1.00 87.00 106 TYR A C 1
ATOM 792 O O . TYR A 1 106 ? 4.771 3.644 -7.877 1.00 87.00 106 TYR A O 1
ATOM 800 N N . PHE A 1 107 ? 6.919 3.006 -7.679 1.00 78.38 107 PHE A N 1
ATOM 801 C CA . PHE A 1 107 ? 7.090 3.570 -6.338 1.00 78.38 107 PHE A CA 1
ATOM 802 C C . PHE A 1 107 ? 6.931 5.088 -6.338 1.00 78.38 107 PHE A C 1
ATOM 804 O O . PHE A 1 107 ? 6.266 5.628 -5.462 1.00 78.38 107 PHE A O 1
ATOM 811 N N . THR A 1 108 ? 7.473 5.769 -7.350 1.00 83.19 108 THR A N 1
ATOM 812 C CA . THR A 1 108 ? 7.370 7.229 -7.460 1.00 83.19 108 THR A CA 1
ATOM 813 C C . THR A 1 108 ? 5.917 7.675 -7.606 1.00 83.19 108 THR A C 1
ATOM 815 O O . THR A 1 108 ? 5.485 8.589 -6.914 1.00 83.19 108 THR A O 1
ATOM 818 N N . VAL A 1 109 ? 5.141 7.025 -8.479 1.00 88.25 109 VAL A N 1
ATOM 819 C CA . VAL A 1 109 ? 3.720 7.363 -8.658 1.00 88.25 109 VAL A CA 1
ATOM 820 C C . VAL A 1 109 ? 2.907 7.008 -7.414 1.00 88.25 109 VAL A C 1
ATOM 822 O O . VAL A 1 109 ? 2.045 7.785 -7.017 1.00 88.25 109 VAL A O 1
ATOM 825 N N . SER A 1 110 ? 3.192 5.869 -6.779 1.00 81.44 110 SER A N 1
ATOM 826 C CA . SER A 1 110 ? 2.490 5.448 -5.559 1.00 81.44 110 SER A CA 1
ATOM 827 C C . SER A 1 110 ? 2.673 6.454 -4.422 1.00 81.44 110 SER A C 1
ATOM 829 O O . SER A 1 110 ? 1.690 6.845 -3.804 1.00 81.44 110 SER A O 1
ATOM 831 N N . GLU A 1 111 ? 3.901 6.932 -4.208 1.00 78.81 111 GLU A N 1
ATOM 832 C CA . GLU A 1 111 ? 4.201 7.987 -3.231 1.00 78.81 111 GLU A CA 1
ATOM 833 C C . GLU A 1 111 ? 3.480 9.299 -3.567 1.00 78.81 111 GLU A C 1
ATOM 835 O O . GLU A 1 111 ? 2.903 9.939 -2.692 1.00 78.81 111 GLU A O 1
ATOM 840 N N . LEU A 1 112 ? 3.454 9.702 -4.841 1.00 84.31 112 LEU A N 1
ATOM 841 C CA . LEU A 1 112 ? 2.763 10.927 -5.259 1.00 84.31 112 LEU A CA 1
ATOM 842 C C . LEU A 1 112 ? 1.245 10.868 -5.048 1.00 84.31 112 LEU A C 1
ATOM 844 O O . LEU A 1 112 ? 0.642 11.905 -4.814 1.00 84.31 112 LEU A O 1
ATOM 848 N N . LEU A 1 113 ? 0.632 9.686 -5.135 1.00 81.25 113 LEU A N 1
ATOM 849 C CA . LEU A 1 113 ? -0.804 9.499 -4.892 1.00 81.25 113 LEU A CA 1
ATOM 850 C C . LEU A 1 113 ? -1.166 9.424 -3.401 1.00 81.25 113 LEU A C 1
ATOM 852 O O . LEU A 1 113 ? -2.347 9.491 -3.064 1.00 81.25 113 LEU A O 1
ATOM 856 N N . GLN A 1 114 ? -0.177 9.232 -2.525 1.00 67.94 114 GLN A N 1
ATOM 857 C CA . GLN A 1 114 ? -0.363 9.167 -1.073 1.00 67.94 114 GLN A CA 1
ATOM 858 C C . GLN A 1 114 ? -0.147 10.511 -0.367 1.00 67.94 114 GLN A C 1
ATOM 860 O O . GLN A 1 114 ? -0.554 10.638 0.787 1.00 67.94 114 GLN A O 1
ATOM 865 N N . ASN A 1 115 ? 0.473 11.485 -1.042 1.00 61.75 115 ASN A N 1
ATOM 866 C CA . ASN A 1 115 ? 0.669 12.857 -0.559 1.00 61.75 115 ASN A CA 1
ATOM 867 C C . ASN A 1 115 ? -0.465 13.784 -1.012 1.00 61.75 115 ASN A C 1
ATOM 869 O O . ASN A 1 115 ? -0.790 14.714 -0.240 1.00 61.75 115 ASN A O 1
#

Secondary structure (DSSP, 8-state):
-TTHHHHHHHHHHHHHHHHHHHHHHHHHHTTT-HHHHHHHHHHHHHHHHHHHHHHHHHHTTPPPHHHHHHHHHHHHHHHHTT-SS--------SSPPPHHHHHHHHHHHHHHHH-

Foldseek 3Di:
DVVVVVVLVVVLVVLVVVLVVLLVVLVVCCVPPVPVSVVSVVVSVVSVVVSVVVVVCVVVVHADVCCVPPNLQRLVVVLQVPQPDRDDDDDDDPDGDDPVVSRVVSVVVSVVSVD

Radius of gyration: 16.67 Å; chains: 1; bounding box: 41×23×51 Å

Sequence (115 aa):
LRRIERDLHDGAQARLVGLAMDLGLAKEKLREDPQAAAHMVEEAHGEVKTALQELRDLARGIHPAVLTDRGLDAALSAVASRCTVPVRVEVDLPARPAPAIEGIAYFTVSELLQN